Protein AF-A0A354V720-F1 (afdb_monomer_lite)

Sequence (64 aa):
MTALENPQGRADGYGNTVHDRAIFECTQRKPRAELFSVIPKGDGQKPITKKAHPWVSLPGDDLG

Radius of gyration: 20.52 Å; chains: 1; bounding box: 57×25×47 Å

Secondary structure (DSSP, 8-state):
--EEE-SS-EE-SSS-EEEEEEEEEE-SSS--EEEEEEEEEE-S---------TT---TT----

Structure (mmCIF, N/CA/C/O backbone):
data_AF-A0A354V720-F1
#
_entry.id   AF-A0A354V720-F1
#
loop_
_atom_site.group_PDB
_atom_site.id
_atom_site.type_symbol
_atom_site.label_atom_id
_atom_site.label_alt_id
_atom_site.label_comp_id
_atom_site.label_asym_id
_atom_site.label_entity_id
_atom_site.label_seq_id
_atom_site.pdbx_PDB_ins_code
_atom_site.Cartn_x
_atom_site.Cartn_y
_atom_site.Cartn_z
_atom_site.occupancy
_atom_site.B_iso_or_equiv
_atom_site.auth_seq_id
_atom_site.auth_comp_id
_atom_site.auth_asym_id
_atom_site.auth_atom_id
_atom_site.pdbx_PDB_model_num
ATOM 1 N N . MET A 1 1 ? -2.311 -8.258 11.362 1.00 61.59 1 MET A N 1
ATOM 2 C CA . MET A 1 1 ? -2.378 -7.078 10.475 1.00 61.59 1 MET A CA 1
ATOM 3 C C . MET A 1 1 ? -3.826 -6.892 10.062 1.00 61.59 1 MET A C 1
ATOM 5 O O . MET A 1 1 ? -4.388 -7.836 9.527 1.00 61.59 1 MET A O 1
ATOM 9 N N . THR A 1 2 ? -4.429 -5.735 10.341 1.00 89.44 2 THR A N 1
ATOM 10 C CA . THR A 1 2 ? -5.820 -5.426 9.962 1.00 89.44 2 THR A CA 1
ATOM 11 C C . THR A 1 2 ? -5.795 -4.633 8.662 1.00 89.44 2 THR A C 1
ATOM 13 O O . THR A 1 2 ? -5.717 -3.407 8.673 1.00 89.44 2 THR A O 1
ATOM 16 N N . ALA A 1 3 ?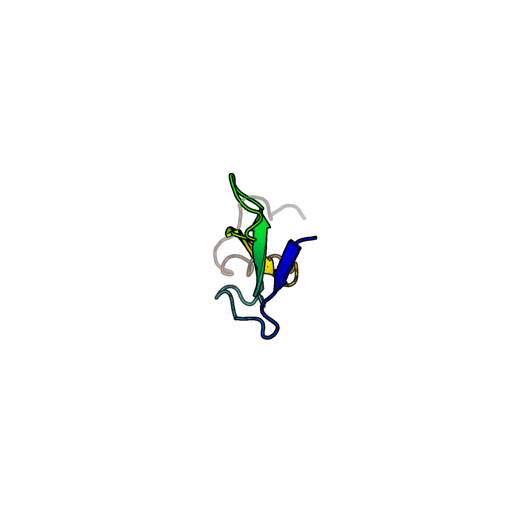 -5.740 -5.338 7.536 1.00 93.88 3 ALA A N 1
ATOM 17 C CA . ALA A 1 3 ? -5.583 -4.705 6.237 1.00 93.88 3 ALA A CA 1
ATOM 18 C C . ALA A 1 3 ? -6.334 -5.445 5.135 1.00 93.88 3 ALA A C 1
ATOM 20 O O . ALA A 1 3 ? -6.520 -6.658 5.213 1.00 93.88 3 ALA A O 1
ATOM 21 N N . LEU A 1 4 ? -6.704 -4.701 4.097 1.00 95.44 4 LEU A N 1
ATOM 22 C CA . LEU A 1 4 ? -7.184 -5.230 2.827 1.00 95.44 4 LEU A CA 1
ATOM 23 C C . LEU A 1 4 ? -6.223 -4.799 1.729 1.00 95.44 4 LEU A C 1
ATOM 25 O O . LEU A 1 4 ? -5.696 -3.689 1.763 1.00 95.44 4 LEU A O 1
ATOM 29 N N . GLU A 1 5 ? -5.999 -5.671 0.759 1.00 95.19 5 GLU A N 1
ATOM 30 C CA . GLU A 1 5 ? -5.144 -5.389 -0.385 1.00 95.19 5 GLU A CA 1
ATOM 31 C C . GLU A 1 5 ? -5.943 -5.585 -1.664 1.00 95.19 5 GLU A C 1
ATOM 33 O O . GLU A 1 5 ? -6.736 -6.522 -1.770 1.00 95.19 5 GLU A O 1
ATOM 38 N N . ASN A 1 6 ? -5.756 -4.682 -2.622 1.00 92.69 6 ASN A N 1
ATOM 39 C CA . ASN A 1 6 ? -6.352 -4.832 -3.937 1.00 92.69 6 ASN A CA 1
ATOM 40 C C . ASN A 1 6 ? -5.792 -6.105 -4.612 1.00 92.69 6 ASN A C 1
ATOM 42 O O . ASN A 1 6 ? -4.587 -6.155 -4.877 1.00 92.69 6 ASN A O 1
ATOM 46 N N . PRO A 1 7 ? -6.625 -7.117 -4.927 1.00 92.56 7 PRO A N 1
ATOM 47 C CA . PRO A 1 7 ? -6.151 -8.348 -5.555 1.00 92.56 7 PRO A CA 1
ATOM 48 C C . PRO A 1 7 ? -5.671 -8.128 -6.996 1.00 92.56 7 PRO A C 1
ATOM 50 O O . PRO A 1 7 ? -4.846 -8.891 -7.491 1.00 92.56 7 PRO A O 1
ATOM 53 N N . GLN A 1 8 ? -6.162 -7.085 -7.668 1.00 94.00 8 GLN A N 1
ATOM 54 C CA . GLN A 1 8 ? -5.798 -6.751 -9.036 1.00 94.00 8 GLN A CA 1
ATOM 55 C C . GLN A 1 8 ? -4.947 -5.483 -9.053 1.00 94.00 8 GLN A C 1
ATOM 57 O O . GLN A 1 8 ? -5.465 -4.370 -8.978 1.00 94.00 8 GLN A O 1
ATOM 62 N N . GLY A 1 9 ? -3.632 -5.651 -9.181 1.00 90.69 9 GLY A N 1
ATOM 63 C CA . GLY A 1 9 ? -2.701 -4.529 -9.248 1.00 90.69 9 GLY A CA 1
ATOM 64 C C . GLY A 1 9 ? -3.046 -3.548 -10.374 1.00 90.69 9 GLY A C 1
ATOM 65 O O . GLY A 1 9 ? -3.513 -3.940 -11.447 1.00 90.69 9 GLY A O 1
ATOM 66 N N . ARG A 1 10 ? -2.819 -2.257 -10.123 1.00 93.19 10 ARG A N 1
ATOM 67 C CA . ARG A 1 10 ? -2.995 -1.181 -11.109 1.00 93.19 10 ARG A CA 1
ATOM 68 C C . ARG A 1 10 ? -1.643 -0.660 -11.584 1.00 93.19 10 ARG A C 1
ATOM 70 O O . ARG A 1 10 ? -0.680 -0.657 -10.821 1.00 93.19 10 ARG A O 1
ATOM 77 N N . ALA A 1 11 ? -1.586 -0.164 -12.816 1.00 90.81 11 ALA A N 1
ATOM 78 C CA . ALA A 1 11 ? -0.409 0.548 -13.303 1.00 90.81 11 ALA A CA 1
ATOM 79 C C . ALA A 1 11 ? -0.251 1.888 -12.559 1.00 90.81 11 ALA A C 1
ATOM 81 O O . ALA A 1 11 ? -1.234 2.606 -12.350 1.00 90.81 11 ALA A O 1
ATOM 82 N N . ASP A 1 12 ? 0.977 2.234 -12.172 1.00 85.31 12 ASP A N 1
ATOM 83 C CA . ASP A 1 12 ? 1.293 3.502 -11.493 1.00 85.31 12 ASP A CA 1
ATOM 84 C C . ASP A 1 12 ? 1.722 4.637 -12.437 1.00 85.31 12 ASP A C 1
ATOM 86 O O . ASP A 1 12 ? 1.954 5.756 -11.988 1.00 85.31 12 ASP A O 1
ATOM 90 N N . GLY A 1 13 ? 1.821 4.357 -13.741 1.00 84.44 13 GLY A N 1
ATOM 91 C CA . GLY A 1 13 ? 2.287 5.299 -14.764 1.00 84.44 13 GLY A CA 1
ATOM 92 C C . GLY A 1 13 ? 3.812 5.374 -14.923 1.00 84.44 13 GLY A C 1
ATOM 93 O O . GLY A 1 13 ? 4.284 5.941 -15.906 1.00 84.44 13 GLY A O 1
ATOM 94 N N . TYR A 1 14 ? 4.581 4.749 -14.029 1.00 81.38 14 TYR A N 1
ATOM 95 C CA . TYR A 1 14 ? 6.046 4.657 -14.081 1.00 81.38 14 TYR A CA 1
ATOM 96 C C . TYR A 1 14 ? 6.546 3.284 -14.544 1.00 81.38 14 TYR A C 1
ATOM 98 O O . TYR A 1 14 ? 7.753 3.057 -14.619 1.00 81.38 14 TYR A O 1
ATOM 106 N N . GLY A 1 15 ? 5.620 2.399 -14.912 1.00 82.25 15 GLY A N 1
ATOM 107 C CA . GLY A 1 15 ? 5.910 1.044 -15.368 1.00 82.25 15 GLY A CA 1
ATOM 108 C C . GLY A 1 15 ? 5.843 -0.002 -14.261 1.00 82.25 15 GLY A C 1
ATOM 109 O O . GLY A 1 15 ? 6.102 -1.164 -14.557 1.00 82.25 15 GLY A O 1
ATOM 110 N N . ASN A 1 16 ? 5.456 0.377 -13.038 1.00 85.06 16 ASN A N 1
ATOM 111 C CA . ASN A 1 16 ? 5.300 -0.572 -11.944 1.00 85.06 16 ASN A CA 1
ATOM 112 C C . ASN A 1 16 ? 3.837 -0.989 -11.789 1.00 85.06 16 ASN A C 1
ATOM 114 O O . ASN A 1 16 ? 2.897 -0.240 -12.093 1.00 85.06 16 ASN A O 1
ATOM 118 N N . THR A 1 17 ? 3.654 -2.188 -11.247 1.00 90.94 17 THR A N 1
ATOM 119 C CA . THR A 1 17 ? 2.348 -2.662 -10.783 1.00 90.94 17 THR A CA 1
ATOM 120 C C . THR A 1 17 ? 2.207 -2.384 -9.290 1.00 90.94 17 THR A C 1
ATOM 122 O O . THR A 1 17 ? 3.056 -2.777 -8.493 1.00 90.94 17 THR A O 1
ATOM 125 N N . VAL A 1 18 ? 1.128 -1.699 -8.902 1.00 91.88 18 VAL A N 1
ATOM 126 C CA . VAL A 1 18 ? 0.848 -1.312 -7.513 1.00 91.88 18 VAL A CA 1
ATOM 127 C C . VAL A 1 18 ? -0.387 -2.028 -6.983 1.00 91.88 18 VAL A C 1
ATOM 129 O O . VAL A 1 18 ? -1.467 -1.958 -7.571 1.00 91.88 18 VAL A O 1
ATOM 132 N N . HIS A 1 19 ? -0.230 -2.648 -5.818 1.00 95.06 19 HIS A N 1
ATOM 133 C CA . HIS A 1 19 ? -1.301 -3.165 -4.978 1.00 95.06 19 HIS A CA 1
ATOM 134 C C . HIS A 1 19 ? -1.554 -2.188 -3.827 1.00 95.06 19 HIS A C 1
ATOM 136 O O . HIS A 1 19 ? -0.723 -2.003 -2.937 1.00 95.06 19 HIS A O 1
ATOM 142 N N . ASP A 1 20 ? -2.700 -1.513 -3.845 1.00 94.31 20 ASP A N 1
ATOM 143 C CA . ASP A 1 20 ? -3.063 -0.607 -2.759 1.00 94.31 20 ASP A CA 1
ATOM 144 C C . ASP A 1 20 ? -3.478 -1.408 -1.525 1.00 94.31 20 ASP A C 1
ATOM 146 O O . ASP A 1 20 ? -4.311 -2.314 -1.597 1.00 94.31 20 ASP A O 1
ATOM 150 N N . ARG A 1 21 ? -2.897 -1.052 -0.381 1.00 95.94 21 ARG A N 1
ATOM 151 C CA . ARG A 1 21 ? -3.130 -1.714 0.897 1.00 95.94 21 ARG A CA 1
ATOM 152 C C . ARG A 1 21 ? -3.810 -0.760 1.866 1.00 95.94 21 ARG A C 1
ATOM 154 O O . ARG A 1 21 ? -3.178 0.160 2.380 1.00 95.94 21 ARG A O 1
ATOM 161 N N . ALA A 1 22 ? -5.085 -1.004 2.128 1.00 96.19 22 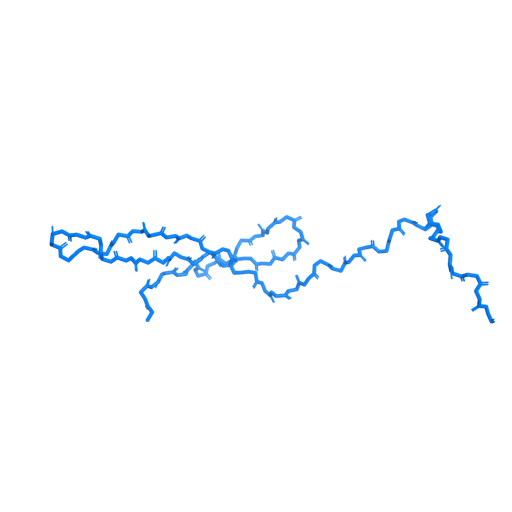ALA A N 1
ATOM 162 C CA . ALA A 1 22 ? -5.875 -0.303 3.127 1.00 96.19 22 ALA A CA 1
ATOM 163 C C . ALA A 1 22 ? -5.556 -0.843 4.526 1.00 96.19 22 ALA A C 1
ATOM 165 O O . ALA A 1 22 ? -5.655 -2.045 4.758 1.00 96.19 22 ALA A O 1
ATOM 166 N N . ILE A 1 23 ? -5.183 0.036 5.450 1.00 95.62 23 ILE A N 1
ATOM 167 C CA . ILE A 1 23 ? -4.946 -0.263 6.864 1.00 95.62 23 ILE A CA 1
ATOM 168 C C . ILE A 1 23 ? -6.150 0.211 7.662 1.00 95.62 23 ILE A C 1
ATOM 170 O O . ILE A 1 23 ? -6.588 1.348 7.493 1.00 95.62 23 ILE A O 1
ATOM 174 N N . PHE A 1 24 ? -6.652 -0.641 8.550 1.00 94.19 24 PHE A N 1
ATOM 175 C CA . PHE A 1 24 ? -7.763 -0.313 9.431 1.00 94.19 24 PHE A CA 1
ATOM 176 C C . PHE A 1 24 ? -7.305 -0.252 10.881 1.00 94.19 24 PHE A C 1
ATOM 178 O O . PHE A 1 24 ? -6.541 -1.106 11.337 1.00 94.19 24 PHE A O 1
ATOM 185 N N . GLU A 1 25 ? -7.831 0.719 11.615 1.00 91.12 25 GLU A N 1
ATOM 186 C CA . GLU A 1 25 ? -7.623 0.866 13.051 1.00 91.12 25 GLU A CA 1
ATOM 187 C C . GLU A 1 25 ? -8.967 0.950 13.775 1.00 91.12 25 GLU A C 1
ATOM 189 O O . GLU A 1 25 ? -9.999 1.270 13.189 1.00 91.12 25 GLU A O 1
ATOM 194 N N . CYS A 1 26 ? -8.964 0.617 15.063 1.00 90.06 26 CYS A N 1
ATOM 195 C CA . CYS A 1 26 ? -10.140 0.763 15.913 1.00 90.06 26 CYS A CA 1
ATOM 196 C C . CYS A 1 26 ? -10.068 2.110 16.636 1.00 90.06 26 CYS A C 1
ATOM 198 O O . CYS A 1 26 ? -9.420 2.232 17.676 1.00 90.06 26 CYS A O 1
ATOM 200 N N . THR A 1 27 ? -10.739 3.119 16.098 1.00 72.50 27 THR A N 1
ATOM 201 C CA . THR A 1 27 ? -10.805 4.481 16.639 1.00 72.50 27 THR A CA 1
ATOM 202 C C . THR A 1 27 ? -12.042 4.650 17.542 1.00 72.50 27 THR A C 1
ATOM 204 O O . THR A 1 27 ? -13.180 4.572 17.102 1.00 72.50 27 THR A O 1
ATOM 207 N N . GLN A 1 28 ? -11.811 4.886 18.843 1.00 74.56 28 GLN A N 1
ATOM 208 C CA . GLN A 1 28 ? -12.799 5.248 19.885 1.00 74.56 28 GLN A CA 1
ATOM 209 C C . GLN A 1 28 ? -14.098 4.398 19.997 1.00 74.56 28 GLN A C 1
ATOM 211 O O . GLN A 1 28 ? -14.169 3.244 19.594 1.00 74.56 28 GLN A O 1
ATOM 216 N N . ARG A 1 29 ? -15.062 4.888 20.798 1.00 67.31 29 ARG A N 1
ATOM 217 C CA . ARG A 1 29 ? -16.066 4.118 21.553 1.00 67.31 29 ARG A CA 1
ATOM 218 C C . ARG A 1 29 ? -16.967 3.275 20.633 1.00 67.31 29 ARG A C 1
ATOM 220 O O . ARG A 1 29 ? -17.858 3.808 19.980 1.00 67.31 29 ARG A O 1
ATOM 227 N N . LYS A 1 30 ? -16.795 1.949 20.762 1.00 76.12 30 LYS A N 1
ATOM 228 C CA . LYS A 1 30 ? -17.371 0.801 20.023 1.00 76.12 30 LYS A CA 1
ATOM 229 C C . LYS A 1 30 ? -16.412 0.278 18.940 1.00 76.12 30 LYS A C 1
ATOM 231 O O . LYS A 1 30 ? -16.093 1.026 18.029 1.00 76.12 30 LYS A O 1
ATOM 236 N N . PRO A 1 31 ? -15.980 -0.999 19.010 1.00 77.25 31 PRO A N 1
ATOM 237 C CA . PRO A 1 31 ? -14.961 -1.535 18.113 1.00 77.25 31 PRO A CA 1
ATOM 238 C C . PRO A 1 31 ? -15.504 -1.617 16.685 1.00 77.25 31 PRO A C 1
ATOM 240 O O . PRO A 1 31 ? -16.244 -2.535 16.333 1.00 77.25 31 PRO A O 1
ATOM 243 N N . ARG A 1 32 ? -15.149 -0.626 15.871 1.00 85.12 32 ARG A N 1
ATOM 244 C CA . ARG A 1 32 ? -15.362 -0.607 14.429 1.00 85.12 32 ARG A CA 1
ATOM 245 C C . ARG A 1 32 ? -14.003 -0.484 13.765 1.00 85.12 32 ARG A C 1
ATOM 247 O O . ARG A 1 32 ? -13.193 0.333 14.181 1.00 85.12 32 ARG A O 1
ATOM 254 N N . ALA A 1 33 ? -13.763 -1.328 12.768 1.00 90.12 33 ALA A N 1
ATOM 255 C CA . ALA A 1 33 ? -12.589 -1.200 11.922 1.00 90.12 33 ALA A CA 1
ATOM 256 C C . ALA A 1 33 ? -12.819 -0.007 10.989 1.00 90.12 33 ALA A C 1
ATOM 258 O O . ALA A 1 33 ? -13.629 -0.089 10.065 1.00 90.12 33 ALA A O 1
ATOM 259 N N . GLU A 1 34 ? -12.147 1.102 11.263 1.00 91.38 34 GLU A N 1
ATOM 260 C CA . GLU A 1 34 ? -12.195 2.309 10.447 1.00 91.38 34 GLU A CA 1
ATOM 261 C C . GLU A 1 34 ? -10.953 2.373 9.564 1.00 91.38 34 GLU A C 1
ATOM 263 O O . GLU A 1 34 ? -9.863 1.970 9.971 1.00 91.38 34 GLU A O 1
ATOM 268 N N . LEU A 1 35 ? -11.119 2.839 8.325 1.00 93.19 35 LEU A N 1
ATOM 269 C CA . LEU A 1 35 ? -9.996 3.029 7.416 1.00 93.19 35 LEU A CA 1
ATOM 270 C C . LEU A 1 35 ? -9.079 4.116 7.985 1.00 93.19 35 LEU A C 1
ATOM 272 O O . LEU A 1 35 ? -9.491 5.263 8.127 1.00 93.19 35 LEU A O 1
ATOM 276 N N . PHE A 1 36 ? -7.836 3.749 8.271 1.00 92.75 36 PHE A N 1
ATOM 277 C CA . PHE A 1 36 ? -6.836 4.647 8.834 1.00 92.75 36 PHE A CA 1
ATOM 278 C C . PHE A 1 36 ? -5.914 5.222 7.756 1.00 92.75 36 PHE A C 1
ATOM 280 O O . PHE A 1 36 ? -5.682 6.426 7.699 1.00 92.75 36 PHE A O 1
ATOM 287 N N . SER A 1 37 ? -5.389 4.370 6.872 1.00 94.94 37 SER A N 1
ATOM 288 C CA . SER A 1 37 ? -4.508 4.797 5.778 1.00 94.94 37 SER A CA 1
ATOM 289 C C . SER A 1 37 ? -4.575 3.851 4.584 1.00 94.94 37 SER A C 1
ATOM 291 O O . SER A 1 37 ? -5.058 2.724 4.691 1.00 94.94 37 SER A O 1
ATOM 293 N N . VAL A 1 38 ? -4.065 4.303 3.438 1.00 95.44 38 VAL A N 1
ATOM 294 C CA . VAL A 1 38 ? -3.851 3.469 2.252 1.00 95.44 38 VAL A CA 1
ATOM 295 C C . VAL A 1 38 ? -2.400 3.614 1.815 1.00 95.44 38 VAL A C 1
ATOM 297 O O . VAL A 1 38 ? -1.916 4.725 1.609 1.00 95.44 38 VAL A O 1
ATOM 300 N N . ILE A 1 39 ? -1.702 2.488 1.691 1.00 94.69 39 ILE A N 1
ATOM 301 C CA . ILE A 1 39 ? -0.291 2.434 1.313 1.00 94.69 39 ILE A CA 1
ATOM 302 C C . ILE A 1 39 ? -0.191 1.823 -0.090 1.00 94.69 39 ILE A C 1
ATOM 304 O O . ILE A 1 39 ? -0.543 0.650 -0.247 1.00 94.69 39 ILE A O 1
ATOM 308 N N . PRO A 1 40 ? 0.317 2.549 -1.101 1.00 92.50 40 PRO A N 1
ATOM 309 C CA . PRO A 1 40 ? 0.592 1.964 -2.406 1.00 92.50 40 PRO A CA 1
ATOM 310 C C . PRO A 1 40 ? 1.801 1.027 -2.291 1.00 92.50 40 PRO A C 1
ATOM 312 O O . PRO A 1 40 ? 2.922 1.465 -2.021 1.00 92.50 40 PRO A O 1
ATOM 315 N N . LYS A 1 41 ? 1.590 -0.281 -2.459 1.00 90.25 41 LYS A N 1
ATOM 316 C CA . LYS A 1 41 ? 2.671 -1.270 -2.513 1.00 90.25 41 LYS A CA 1
ATOM 317 C C . LYS A 1 41 ? 2.989 -1.586 -3.968 1.00 90.25 41 LYS A C 1
ATOM 319 O O . LYS A 1 41 ? 2.274 -2.348 -4.605 1.00 90.25 41 LYS A O 1
ATOM 324 N N . GLY A 1 42 ? 4.045 -0.972 -4.491 1.00 82.88 42 GLY A N 1
ATOM 325 C CA . GLY A 1 42 ? 4.608 -1.359 -5.785 1.00 82.88 42 GLY A CA 1
ATOM 326 C C . GLY A 1 42 ? 5.326 -2.708 -5.726 1.00 82.88 42 GLY A C 1
ATOM 327 O O . GLY A 1 42 ? 5.650 -3.207 -4.648 1.00 82.88 42 GLY A O 1
ATOM 328 N N . ASP A 1 43 ? 5.643 -3.240 -6.899 1.00 72.00 43 ASP A N 1
ATOM 329 C CA . ASP A 1 43 ? 6.476 -4.431 -7.144 1.00 72.00 43 ASP A CA 1
ATOM 330 C C . ASP A 1 43 ? 7.954 -4.291 -6.712 1.00 72.00 43 ASP A C 1
ATOM 332 O O . ASP A 1 43 ? 8.759 -5.204 -6.900 1.00 72.00 43 ASP A O 1
ATOM 336 N N . GLY A 1 44 ? 8.325 -3.165 -6.096 1.00 66.69 44 GLY A N 1
ATOM 337 C CA . GLY A 1 44 ? 9.675 -2.912 -5.596 1.00 66.69 44 GLY A CA 1
ATOM 338 C C . GLY A 1 44 ? 10.690 -2.598 -6.695 1.00 66.69 44 GLY A C 1
ATOM 339 O O . GLY A 1 44 ? 11.871 -2.419 -6.385 1.00 66.69 44 GLY A O 1
ATOM 340 N N . GLN A 1 45 ? 10.260 -2.486 -7.954 1.00 67.12 45 GLN A N 1
ATOM 341 C CA . GLN A 1 45 ? 11.125 -2.033 -9.029 1.00 67.12 45 GLN A CA 1
ATOM 342 C C . GLN A 1 45 ? 11.296 -0.518 -8.900 1.00 67.12 45 GLN A C 1
ATOM 344 O O . GLN A 1 45 ? 10.363 0.272 -9.037 1.00 67.12 45 GLN A O 1
ATOM 349 N N . LYS A 1 46 ? 12.518 -0.078 -8.581 1.00 62.44 46 LYS A N 1
ATOM 350 C CA . LYS A 1 46 ? 12.856 1.332 -8.785 1.00 62.44 46 LYS A CA 1
ATOM 351 C C . LYS A 1 46 ? 12.732 1.606 -10.282 1.00 62.44 46 LYS 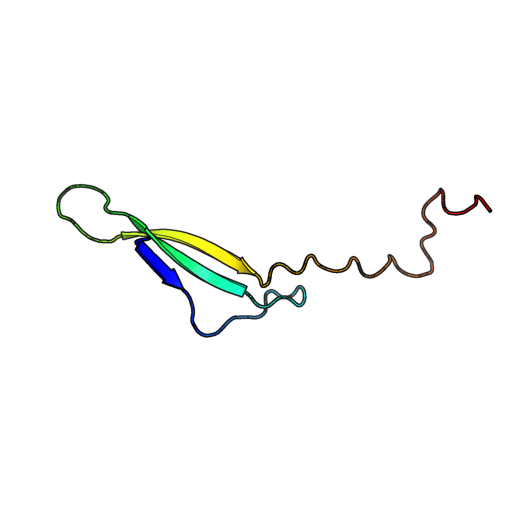A C 1
ATOM 353 O O . LYS A 1 46 ? 13.218 0.773 -11.053 1.00 62.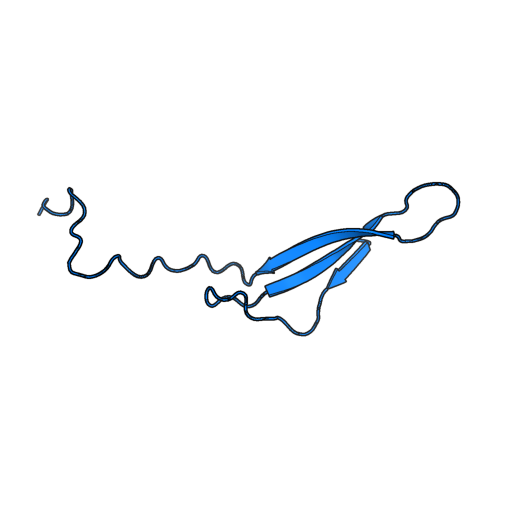44 46 LYS A O 1
ATOM 358 N N . PRO A 1 47 ? 12.171 2.759 -10.693 1.00 65.06 47 PRO A N 1
ATOM 359 C CA . PRO A 1 47 ? 12.257 3.178 -12.078 1.00 65.06 47 PRO A CA 1
ATOM 360 C C . PRO A 1 47 ? 13.720 3.065 -12.483 1.00 65.06 47 PRO A C 1
ATOM 362 O O . PRO A 1 47 ? 14.582 3.711 -11.880 1.00 65.06 47 PRO A O 1
ATOM 365 N N . ILE A 1 48 ? 14.014 2.197 -13.453 1.00 62.66 48 ILE A N 1
ATOM 366 C CA . ILE A 1 48 ? 15.302 2.242 -14.128 1.00 62.66 48 ILE A CA 1
ATOM 367 C C . ILE A 1 48 ? 15.330 3.655 -14.677 1.00 62.66 48 ILE A C 1
ATOM 369 O O . ILE A 1 48 ? 14.492 3.997 -15.516 1.00 62.66 48 ILE A O 1
ATOM 373 N N . THR A 1 49 ? 16.212 4.501 -14.145 1.00 58.34 49 THR A N 1
ATOM 374 C CA . THR A 1 49 ? 16.503 5.800 -14.730 1.00 58.34 49 THR A CA 1
ATOM 375 C C . THR A 1 49 ? 16.781 5.489 -16.189 1.00 58.34 49 THR A C 1
ATOM 377 O O . THR A 1 49 ? 17.818 4.902 -16.506 1.00 58.34 49 THR A O 1
ATOM 380 N N . LYS A 1 50 ? 15.821 5.765 -17.085 1.00 50.59 50 LYS A N 1
ATOM 381 C CA . LYS A 1 50 ? 16.107 5.742 -18.515 1.00 50.59 50 LYS A CA 1
ATOM 382 C C . LYS A 1 50 ? 17.294 6.674 -18.611 1.00 50.59 50 LYS A C 1
ATOM 384 O O . LYS A 1 50 ? 17.155 7.824 -18.187 1.00 50.59 50 LYS A O 1
ATOM 389 N N . LYS A 1 51 ? 18.463 6.135 -18.993 1.00 48.25 51 LYS A N 1
ATOM 390 C CA . LYS A 1 51 ? 19.689 6.923 -19.130 1.00 48.25 51 LYS A CA 1
ATOM 391 C C . LYS A 1 51 ? 19.262 8.240 -19.754 1.00 48.25 51 LYS A C 1
ATOM 393 O O . LYS A 1 51 ? 18.539 8.213 -20.758 1.00 48.25 51 LYS A O 1
ATOM 398 N N . ALA A 1 52 ? 19.593 9.341 -19.075 1.00 54.50 52 ALA A N 1
ATOM 399 C CA . ALA A 1 52 ? 19.334 10.669 -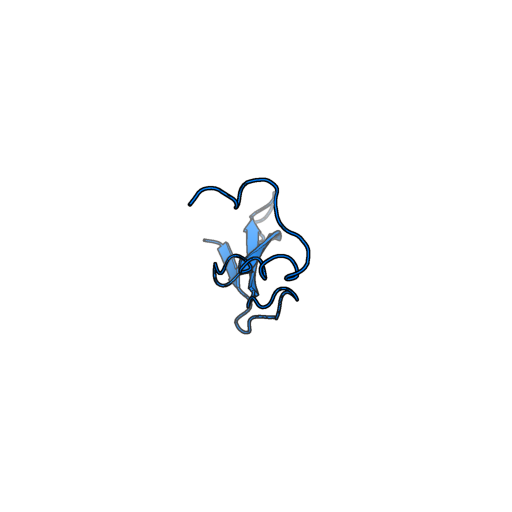19.594 1.00 54.50 52 ALA A CA 1
ATOM 400 C C . ALA A 1 52 ? 19.715 10.655 -21.076 1.00 54.50 52 ALA A C 1
ATOM 402 O O . ALA A 1 52 ? 20.684 9.992 -21.453 1.00 54.50 52 ALA A O 1
ATOM 403 N N . HIS A 1 53 ? 18.857 11.256 -21.900 1.00 50.88 53 HIS A N 1
ATOM 404 C CA . HIS A 1 53 ? 18.972 11.269 -23.353 1.00 50.88 53 HIS A CA 1
ATOM 405 C C . HIS A 1 53 ? 20.438 11.301 -23.818 1.00 50.88 53 HIS A C 1
ATOM 407 O O . HIS A 1 53 ? 21.219 12.042 -23.223 1.00 50.88 53 HIS A O 1
ATOM 413 N N . PRO A 1 54 ? 20.807 10.589 -24.900 1.00 56.56 54 PRO A N 1
ATOM 414 C CA . PRO A 1 54 ? 22.199 10.426 -25.355 1.00 56.56 54 PRO A CA 1
ATOM 415 C C . PRO A 1 54 ? 22.953 11.733 -25.687 1.00 56.56 54 PRO A C 1
ATOM 417 O O . PRO A 1 54 ? 24.104 11.684 -26.096 1.00 56.56 54 PRO A O 1
ATOM 420 N N . TRP A 1 55 ? 22.315 12.891 -25.520 1.00 54.59 55 TRP A N 1
ATOM 421 C CA . TRP A 1 55 ? 22.846 14.230 -25.763 1.00 54.59 55 TRP A CA 1
ATOM 422 C C . TRP A 1 55 ? 23.198 14.993 -24.478 1.00 54.59 55 TRP A C 1
ATOM 424 O O . TRP A 1 55 ? 23.679 16.119 -24.559 1.00 54.59 55 TRP A O 1
ATOM 434 N N . VAL A 1 56 ? 22.930 14.425 -23.297 1.00 51.84 56 VAL A N 1
ATOM 435 C CA . VAL A 1 56 ? 23.288 15.030 -22.009 1.00 51.84 56 VAL A CA 1
ATOM 436 C C . VAL A 1 56 ? 24.439 14.228 -21.415 1.00 51.84 56 VAL A C 1
ATOM 438 O O . VAL A 1 56 ? 24.222 13.294 -20.647 1.00 51.84 56 VAL A O 1
ATOM 441 N N . SER A 1 57 ? 25.665 14.584 -21.795 1.00 53.50 57 SER A N 1
ATOM 442 C CA . SER A 1 57 ? 26.860 14.131 -21.082 1.00 53.50 57 SER A CA 1
ATOM 443 C C . SER A 1 57 ? 26.841 14.734 -19.679 1.00 53.50 57 SER A C 1
ATOM 445 O O . SER A 1 57 ? 26.733 15.955 -19.527 1.00 53.50 57 SER A O 1
ATOM 447 N N . LEU A 1 58 ? 26.915 13.892 -18.647 1.00 56.88 58 LEU A N 1
ATOM 448 C CA . LEU A 1 58 ? 27.165 14.374 -17.294 1.00 56.88 58 LEU A CA 1
ATOM 449 C C . LEU A 1 58 ? 28.653 14.750 -17.202 1.00 56.88 58 LEU A C 1
ATOM 451 O O . LEU A 1 58 ? 29.497 14.000 -17.694 1.00 56.88 58 LEU A O 1
ATOM 455 N N . PRO A 1 59 ? 29.004 15.905 -16.613 1.00 47.28 59 PRO A N 1
ATOM 456 C CA . PRO A 1 59 ? 30.400 16.294 -16.471 1.00 47.28 59 PRO A CA 1
ATOM 457 C C . PRO A 1 59 ? 31.083 15.310 -15.512 1.0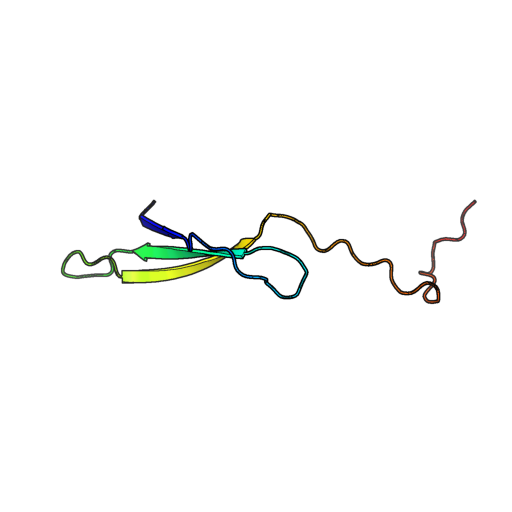0 47.28 59 PRO A C 1
ATOM 459 O O . PRO A 1 59 ? 30.843 15.355 -14.306 1.00 47.28 59 PRO A O 1
ATOM 462 N N . GLY A 1 60 ? 31.886 14.392 -16.055 1.00 57.78 60 GLY A N 1
ATOM 463 C CA . GLY A 1 60 ? 32.590 13.369 -15.275 1.00 57.78 60 GLY A CA 1
ATOM 464 C C . GLY A 1 60 ? 32.835 12.031 -15.979 1.00 57.78 60 GLY A C 1
ATOM 465 O O . GLY A 1 60 ? 33.600 11.232 -15.449 1.00 57.78 60 GLY A O 1
ATOM 466 N N . ASP A 1 61 ? 32.254 11.791 -17.158 1.00 57.56 61 ASP A N 1
ATOM 467 C CA . ASP A 1 61 ? 32.397 10.515 -17.886 1.00 57.56 61 ASP A CA 1
ATOM 468 C C . ASP A 1 61 ? 33.714 10.390 -18.702 1.00 57.56 61 ASP A C 1
ATOM 470 O O . ASP A 1 61 ? 33.917 9.404 -19.410 1.00 57.56 61 ASP A O 1
ATOM 474 N N . ASP A 1 62 ? 34.644 11.343 -18.559 1.00 58.19 62 ASP A N 1
ATOM 475 C CA . ASP A 1 62 ? 35.858 11.474 -19.384 1.00 58.19 62 ASP A CA 1
ATOM 476 C C . ASP A 1 62 ? 37.154 11.042 -18.664 1.00 58.19 62 ASP A C 1
ATOM 478 O O . ASP A 1 62 ? 38.192 11.693 -18.797 1.00 58.19 62 ASP A O 1
ATOM 482 N N . LEU A 1 63 ? 37.139 9.957 -17.886 1.00 49.78 63 LEU A N 1
ATOM 483 C CA . LEU A 1 63 ? 38.377 9.362 -17.358 1.00 49.78 63 LEU A CA 1
ATOM 484 C C . LEU A 1 63 ? 38.502 7.908 -17.816 1.00 49.78 63 LEU A C 1
ATOM 486 O O . LEU A 1 63 ? 37.958 6.992 -17.197 1.00 49.78 63 LEU A O 1
ATOM 490 N N . GLY A 1 64 ? 39.197 7.752 -18.948 1.00 45.38 64 GLY A N 1
ATOM 491 C CA . GLY A 1 64 ? 39.767 6.488 -19.420 1.00 45.38 64 GLY A CA 1
ATOM 492 C C . GLY A 1 64 ? 41.028 6.082 -18.668 1.00 45.38 64 GLY A C 1
ATOM 493 O O . GLY A 1 64 ? 41.608 6.933 -17.954 1.00 45.38 64 GLY A O 1
#

Foldseek 3Di:
DAKDWDPAFDDPVLRWTWIKIFAFDQDDDDGDTDGDDIDTDTPPDDRPPPPPPPPDDDPPPPDD

pLDDT: mean 77.53, std 16.93, range [45.38, 96.19]